Protein AF-A0A7X2BNP9-F1 (afdb_monomer)

Nearest PDB structures (foldseek):
  3gw6-assembly2_D  TM=8.042E-01  e=1.701E-10  Escherichia phage K1F
  3gw6-assembly1_A  TM=7.758E-01  e=6.352E-10  Escherichia phage K1F
  3gw6-assembly2_C  TM=7.861E-01  e=1.026E-09  Esch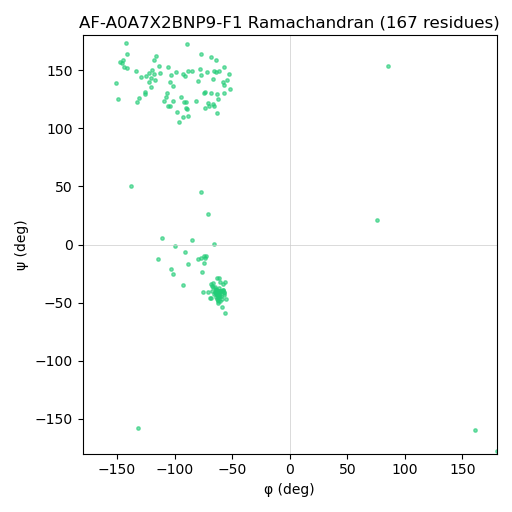erichia phage K1F
  3gw6-assembly1_B  TM=7.788E-01  e=9.099E-10  Escherichia phage K1F
  3gw6-assembly2_E  TM=7.544E-01  e=4.708E-10  Escherichia phage K1F

Sequence (169 aa):
MAWSDMYSQNAVTVTSDANKKTPVQPLQAQELLAGSRLLREIGTYQWLESIYEKGVDLARYHVGMTVQRAMEILADCGLEATRYGFICFDEWQDEFNTVAAVTESVPAEDDSDSYTLREVSPEKRILVRAAGSTFGFREGPLHGLMLRAMAAEFDQLKADVAALKAAQL

Solvent-accessible surface area (backbone atoms only — not comparable to full-atom values): 10368 Å² total; per-residue (Å²): 137,83,78,94,77,85,91,66,98,63,84,88,84,75,93,80,58,70,93,78,48,77,85,86,73,82,81,51,72,47,52,34,51,29,15,47,52,53,59,71,54,60,43,74,48,61,56,68,66,43,28,72,76,58,33,73,89,64,32,63,79,42,79,44,72,57,64,67,61,50,40,51,47,26,46,76,45,76,38,66,49,86,79,38,87,27,55,43,79,50,75,49,67,70,38,68,45,76,45,73,54,44,67,42,83,40,77,40,94,56,100,54,104,46,71,39,78,43,80,75,39,74,62,42,80,42,82,76,39,78,52,50,69,50,73,45,75,38,63,69,62,46,49,50,44,23,53,53,16,50,50,51,53,51,54,50,52,53,51,53,53,51,52,56,57,60,76,74,110

Structure (mmCIF, N/CA/C/O backbone):
data_AF-A0A7X2BNP9-F1
#
_entry.id   AF-A0A7X2BNP9-F1
#
loop_
_atom_site.group_PDB
_atom_site.id
_atom_site.type_symbol
_atom_site.label_atom_id
_atom_site.label_alt_id
_atom_site.label_comp_id
_atom_site.label_asym_id
_atom_site.label_entity_id
_atom_site.label_seq_id
_atom_site.pdbx_PDB_ins_code
_atom_site.Cartn_x
_atom_site.Cartn_y
_atom_site.Cartn_z
_atom_site.occupancy
_atom_site.B_iso_or_equiv
_atom_site.auth_seq_id
_atom_site.auth_comp_id
_atom_site.auth_asym_id
_atom_site.auth_atom_id
_atom_site.pdbx_PDB_model_num
ATOM 1 N N . MET A 1 1 ? 10.694 4.184 -15.912 1.00 62.31 1 MET A N 1
ATOM 2 C CA . MET A 1 1 ? 11.745 3.340 -15.304 1.00 62.31 1 MET A CA 1
ATOM 3 C C . MET A 1 1 ? 11.629 3.480 -13.792 1.00 62.31 1 MET A C 1
ATOM 5 O O . MET A 1 1 ? 11.430 4.603 -13.344 1.00 62.31 1 MET A O 1
ATOM 9 N N . ALA A 1 2 ? 11.658 2.384 -13.032 1.00 80.88 2 ALA A N 1
ATOM 10 C CA . ALA A 1 2 ? 11.626 2.430 -11.567 1.00 80.88 2 ALA A CA 1
ATOM 11 C C . ALA A 1 2 ? 13.059 2.471 -11.014 1.00 80.88 2 ALA A C 1
ATOM 13 O O . ALA A 1 2 ? 13.956 1.861 -11.593 1.00 80.88 2 ALA A O 1
ATOM 14 N N . TRP A 1 3 ? 13.268 3.187 -9.912 1.00 88.00 3 TRP A N 1
ATOM 15 C CA . TRP A 1 3 ? 14.505 3.098 -9.135 1.00 88.00 3 TRP A CA 1
ATOM 16 C C . TRP A 1 3 ? 14.445 1.846 -8.255 1.00 88.00 3 TRP A C 1
ATOM 18 O O . TRP A 1 3 ? 13.376 1.551 -7.722 1.00 88.00 3 TRP A O 1
ATOM 28 N N . SER A 1 4 ? 15.558 1.121 -8.100 1.00 89.12 4 SER A N 1
ATOM 29 C CA . SER A 1 4 ? 15.594 -0.079 -7.248 1.00 89.12 4 SER A CA 1
ATOM 30 C C . SER A 1 4 ? 15.469 0.278 -5.768 1.00 89.12 4 SER A C 1
ATOM 32 O O . SER A 1 4 ? 14.671 -0.316 -5.057 1.00 89.12 4 SER A O 1
ATOM 34 N N . ASP A 1 5 ? 16.220 1.292 -5.332 1.00 91.44 5 ASP A N 1
ATOM 35 C CA . ASP A 1 5 ? 16.277 1.762 -3.952 1.00 91.44 5 ASP A CA 1
ATOM 36 C C . ASP A 1 5 ? 16.519 3.276 -3.913 1.00 91.44 5 ASP A C 1
ATOM 38 O O . ASP A 1 5 ? 17.085 3.863 -4.840 1.00 91.44 5 ASP A O 1
ATOM 42 N N . MET A 1 6 ? 16.130 3.913 -2.807 1.00 93.56 6 MET A N 1
ATOM 43 C CA . MET A 1 6 ? 16.406 5.323 -2.535 1.00 93.56 6 MET A CA 1
ATOM 44 C C . MET A 1 6 ? 16.939 5.481 -1.109 1.00 93.56 6 MET A C 1
ATOM 46 O O . MET A 1 6 ? 16.269 5.117 -0.146 1.00 93.56 6 MET A O 1
ATOM 50 N N . TYR A 1 7 ? 18.134 6.061 -0.977 1.00 94.56 7 TYR A N 1
ATOM 51 C CA . TYR A 1 7 ? 18.774 6.336 0.310 1.00 94.56 7 TYR A CA 1
ATOM 52 C C . TYR A 1 7 ? 18.696 7.832 0.621 1.00 94.56 7 TYR A C 1
ATOM 54 O O . TYR A 1 7 ? 19.245 8.654 -0.113 1.00 94.56 7 TYR A O 1
ATOM 62 N N . SER A 1 8 ? 18.036 8.193 1.723 1.00 96.31 8 SER A N 1
ATOM 63 C CA . SER A 1 8 ? 17.944 9.571 2.212 1.00 96.31 8 SER A CA 1
ATOM 64 C C . SER A 1 8 ? 18.335 9.647 3.689 1.00 96.31 8 SER A C 1
ATOM 66 O O . SER A 1 8 ? 18.051 8.735 4.460 1.00 96.31 8 SER A O 1
ATOM 68 N N . GLN A 1 9 ? 18.994 10.737 4.102 1.00 96.94 9 GLN A N 1
ATOM 69 C CA . GLN A 1 9 ? 19.350 10.935 5.518 1.00 96.94 9 GLN A CA 1
ATOM 70 C C . GLN A 1 9 ? 18.113 11.155 6.399 1.00 96.94 9 GLN A C 1
ATOM 72 O O . GLN A 1 9 ? 18.069 10.690 7.531 1.00 96.94 9 GLN A O 1
ATOM 77 N N . ASN A 1 10 ? 17.103 11.843 5.859 1.00 96.38 10 ASN A N 1
ATOM 78 C CA . ASN A 1 10 ? 15.844 12.133 6.537 1.00 96.38 10 ASN A CA 1
ATOM 79 C C . ASN A 1 10 ? 14.671 11.482 5.796 1.00 96.38 10 ASN A C 1
ATOM 81 O O . ASN A 1 10 ? 14.764 11.192 4.599 1.00 96.38 10 ASN A O 1
ATOM 85 N N . ALA A 1 11 ? 13.554 11.287 6.502 1.00 92.75 11 ALA A N 1
ATOM 86 C CA . ALA A 1 11 ? 12.309 10.811 5.908 1.00 92.75 11 ALA A CA 1
ATOM 87 C C . ALA A 1 11 ? 11.780 11.789 4.844 1.00 92.75 11 ALA A C 1
ATOM 89 O O . ALA A 1 11 ? 11.967 13.004 4.946 1.00 92.75 11 ALA A O 1
ATOM 90 N N . VAL A 1 12 ? 11.090 11.257 3.833 1.00 93.56 12 VAL A N 1
ATOM 91 C CA . VAL A 1 12 ? 10.467 12.076 2.787 1.00 93.56 12 VAL A CA 1
ATOM 92 C C . VAL A 1 12 ? 9.263 12.822 3.358 1.00 93.56 12 VAL A C 1
ATOM 94 O O . VAL A 1 12 ? 8.306 12.215 3.839 1.00 93.56 12 VAL A O 1
ATOM 97 N N . THR A 1 13 ? 9.287 14.150 3.264 1.00 94.44 13 THR A N 1
ATOM 98 C CA . THR A 1 13 ? 8.159 15.002 3.655 1.00 94.44 13 THR A CA 1
ATOM 99 C C . THR A 1 13 ? 7.116 15.051 2.542 1.00 94.44 13 THR A C 1
ATOM 101 O O . THR A 1 13 ? 7.408 15.488 1.430 1.00 94.44 13 THR A O 1
ATOM 104 N N . VAL A 1 14 ? 5.873 14.676 2.853 1.00 93.69 14 VAL A N 1
ATOM 105 C CA . VAL A 1 14 ? 4.722 14.820 1.948 1.00 93.69 14 VAL A CA 1
ATOM 106 C C . VAL A 1 14 ? 3.901 16.042 2.361 1.00 93.69 14 VAL A C 1
ATOM 108 O O . VAL A 1 14 ? 3.440 16.132 3.498 1.00 93.69 14 VAL A O 1
ATOM 111 N N . THR A 1 15 ? 3.684 16.993 1.447 1.00 96.06 15 THR A N 1
ATOM 112 C CA . THR A 1 15 ? 2.847 18.171 1.726 1.00 96.06 15 THR A CA 1
ATOM 113 C C . THR A 1 15 ? 1.406 17.757 2.039 1.00 96.06 15 THR A C 1
ATOM 115 O O . THR A 1 15 ? 0.743 17.089 1.247 1.00 96.06 15 THR A O 1
ATOM 118 N N . SER A 1 16 ? 0.892 18.197 3.188 1.00 96.00 16 SER A N 1
ATOM 119 C CA . SER A 1 16 ? -0.472 17.907 3.641 1.00 96.00 16 SER A CA 1
ATOM 120 C C . SER A 1 16 ? -1.147 19.139 4.253 1.00 96.00 16 SER A C 1
ATOM 122 O O . SER A 1 16 ? -1.685 19.089 5.354 1.00 96.00 16 SER A O 1
ATOM 124 N N . ASP A 1 17 ? -1.094 20.251 3.526 1.00 97.88 17 ASP A N 1
ATOM 125 C CA . ASP A 1 17 ? -1.676 21.536 3.920 1.00 97.88 17 ASP A CA 1
ATOM 126 C C . ASP A 1 17 ? -3.212 21.520 3.797 1.00 97.88 17 ASP A C 1
ATOM 128 O O . ASP A 1 17 ? -3.750 21.122 2.760 1.00 97.88 17 ASP A O 1
ATOM 132 N N . ALA A 1 18 ? -3.912 21.973 4.841 1.00 97.94 18 ALA A N 1
ATOM 133 C CA . ALA A 1 18 ? -5.372 22.054 4.874 1.00 97.94 18 ALA A CA 1
ATOM 134 C C . ALA A 1 18 ? -5.939 23.017 3.816 1.00 97.94 18 ALA A C 1
ATOM 136 O O . ALA A 1 18 ? -7.019 22.771 3.294 1.00 97.94 18 ALA A O 1
ATOM 137 N N . ASN A 1 19 ? -5.191 24.053 3.418 1.00 97.75 19 ASN A N 1
ATOM 138 C CA . ASN A 1 19 ? -5.608 24.992 2.369 1.00 97.75 19 ASN A CA 1
ATOM 139 C C . ASN A 1 19 ? -5.553 24.387 0.958 1.00 97.75 19 ASN A C 1
ATOM 141 O O . ASN A 1 19 ? -6.011 24.998 -0.004 1.00 97.75 19 ASN A O 1
ATOM 145 N N . LYS A 1 20 ? -4.956 23.198 0.819 1.00 97.81 20 LYS A N 1
ATOM 146 C CA . LYS A 1 20 ? -4.783 22.492 -0.458 1.00 97.81 20 LYS A CA 1
ATOM 147 C C . LYS A 1 20 ? -5.636 21.228 -0.550 1.00 97.81 20 LYS A C 1
ATOM 149 O O . LYS A 1 20 ? -5.477 20.460 -1.497 1.00 97.81 20 LYS A O 1
ATOM 154 N N . LYS A 1 21 ? -6.498 20.973 0.439 1.00 97.69 21 LYS A N 1
ATOM 155 C CA . LYS A 1 21 ? -7.314 19.760 0.533 1.00 97.69 21 LYS A CA 1
ATOM 156 C C . LYS A 1 21 ? -8.754 20.117 0.862 1.00 97.69 21 LYS A C 1
ATOM 158 O O . LYS A 1 21 ? -9.030 21.084 1.562 1.00 97.69 21 LYS A O 1
ATOM 163 N N . THR A 1 22 ? -9.679 19.298 0.383 1.00 98.00 22 THR A N 1
ATOM 164 C CA . THR A 1 22 ? -11.047 19.318 0.900 1.00 98.00 22 THR A CA 1
ATOM 165 C C . THR A 1 22 ? -11.052 18.909 2.379 1.00 98.00 22 THR A C 1
ATOM 167 O O . THR A 1 22 ? -10.128 18.214 2.820 1.00 98.00 22 THR A O 1
ATOM 170 N N . PRO A 1 23 ? -12.098 19.264 3.148 1.00 97.81 23 PRO A N 1
ATOM 171 C CA . PRO A 1 23 ? -12.279 18.732 4.493 1.00 97.81 23 PRO A CA 1
ATOM 172 C C . PRO A 1 23 ? -12.209 17.201 4.502 1.00 97.81 23 PRO A C 1
ATOM 174 O O . PRO A 1 23 ? -12.822 16.543 3.656 1.00 97.81 23 PRO A O 1
ATOM 177 N N . VAL A 1 24 ? -11.462 16.643 5.455 1.00 97.62 24 VAL A N 1
ATOM 178 C CA . VAL A 1 24 ? -11.299 15.192 5.600 1.00 97.62 24 VAL A CA 1
ATOM 179 C C . VAL A 1 24 ? -12.617 14.594 6.081 1.00 97.62 24 VAL A C 1
ATOM 181 O O . VAL A 1 24 ? -13.104 14.940 7.155 1.00 97.62 24 VAL A O 1
ATOM 184 N N . GLN A 1 25 ? -13.189 13.705 5.274 1.00 97.38 25 GLN A N 1
ATOM 185 C CA . GLN A 1 25 ? -14.404 12.976 5.621 1.00 97.38 25 GLN A CA 1
ATOM 186 C C . GLN A 1 25 ? -14.060 11.728 6.449 1.00 97.38 25 GLN A C 1
ATOM 188 O O . GLN A 1 25 ? -12.982 11.152 6.262 1.00 97.38 25 GLN A O 1
ATOM 193 N N . PRO A 1 26 ? -14.945 11.290 7.361 1.00 97.06 26 PRO A N 1
ATOM 194 C CA . PRO A 1 26 ? -14.792 9.998 8.014 1.00 97.06 26 PRO A CA 1
ATOM 195 C C . PRO A 1 26 ? -14.912 8.865 6.990 1.00 97.06 26 PRO A C 1
ATOM 197 O O . PRO A 1 26 ? -15.665 8.972 6.023 1.00 97.06 26 PRO A O 1
ATOM 200 N N . LEU A 1 27 ? -14.195 7.768 7.240 1.00 97.81 27 LEU A N 1
ATOM 201 C CA . LEU A 1 27 ? -14.340 6.556 6.441 1.00 97.81 27 LEU A CA 1
ATOM 202 C C . LEU A 1 27 ? -15.723 5.934 6.639 1.00 97.81 27 LEU A C 1
ATOM 204 O O . LEU A 1 27 ? -16.251 5.897 7.754 1.00 97.81 27 LEU A O 1
ATOM 208 N N . GLN A 1 28 ? -16.275 5.408 5.554 1.00 98.19 28 GLN A N 1
ATOM 209 C CA . GLN A 1 28 ? -17.526 4.665 5.539 1.00 98.19 28 GLN A CA 1
ATOM 210 C C . GLN A 1 28 ? -17.335 3.239 6.072 1.00 98.19 28 GLN A C 1
ATOM 212 O O . GLN A 1 28 ? -16.221 2.718 6.146 1.00 98.19 28 GLN A O 1
ATOM 217 N N . ALA A 1 29 ? -18.439 2.573 6.418 1.00 98.25 29 ALA A N 1
ATOM 218 C CA . ALA A 1 29 ? -18.407 1.209 6.951 1.00 98.25 29 ALA A CA 1
ATOM 219 C C . ALA A 1 29 ? -17.723 0.218 5.990 1.00 98.25 29 ALA A C 1
ATOM 221 O O . ALA A 1 29 ? -16.938 -0.620 6.428 1.00 98.25 29 ALA A O 1
ATOM 222 N N . GLN A 1 30 ? -17.966 0.353 4.683 1.00 98.50 30 GLN A N 1
ATOM 223 C CA . GLN A 1 30 ? -17.342 -0.467 3.642 1.00 98.50 30 GLN A CA 1
ATOM 224 C C . GLN A 1 30 ? -15.823 -0.262 3.585 1.00 98.50 30 GLN A C 1
ATOM 226 O O . GLN A 1 30 ? -15.075 -1.219 3.408 1.00 98.50 30 GLN A O 1
ATOM 231 N N . GLU A 1 31 ? -15.355 0.972 3.777 1.00 98.69 31 GLU A N 1
ATOM 232 C CA . GLU A 1 31 ? -13.928 1.315 3.772 1.00 98.69 31 GLU A CA 1
ATOM 233 C C . GLU A 1 31 ? -13.220 0.769 5.009 1.00 98.69 31 GLU A C 1
ATOM 235 O O . GLU A 1 31 ? -12.129 0.213 4.903 1.00 98.69 31 GLU A O 1
ATOM 240 N N . LEU A 1 32 ? -13.860 0.858 6.178 1.00 98.69 32 LEU A N 1
ATOM 241 C CA . LEU A 1 32 ? -13.350 0.248 7.405 1.00 98.69 32 LEU A CA 1
ATOM 242 C C . LEU A 1 32 ? -13.281 -1.280 7.275 1.00 98.69 32 LEU A C 1
ATOM 244 O O . LEU A 1 32 ? -12.267 -1.876 7.637 1.00 98.69 32 LEU A O 1
ATOM 248 N N . LEU A 1 33 ? -14.310 -1.908 6.698 1.00 98.69 33 LEU A N 1
ATOM 249 C CA . LEU A 1 33 ? -14.312 -3.344 6.418 1.00 98.69 33 LEU A CA 1
ATOM 250 C C . LEU A 1 33 ? -13.201 -3.735 5.432 1.00 98.69 33 LEU A C 1
ATOM 252 O O . LEU A 1 33 ? -12.495 -4.716 5.654 1.00 98.69 33 LEU A O 1
ATOM 256 N N . ALA A 1 34 ? -13.009 -2.963 4.362 1.00 98.75 34 ALA A N 1
ATOM 257 C CA . ALA A 1 34 ? -11.929 -3.199 3.414 1.00 98.75 34 ALA A CA 1
ATOM 258 C C . ALA A 1 34 ? -10.554 -3.057 4.078 1.00 98.75 34 ALA A C 1
ATOM 260 O O . ALA A 1 34 ? -9.742 -3.968 3.970 1.00 98.75 34 ALA A O 1
ATOM 261 N N . GLY A 1 35 ? -10.304 -1.977 4.825 1.00 98.62 35 GLY A N 1
ATOM 262 C CA . GLY A 1 35 ? -9.042 -1.778 5.545 1.00 98.62 35 GLY A CA 1
ATOM 263 C C . GLY A 1 35 ? -8.738 -2.905 6.535 1.00 98.62 35 GLY A C 1
ATOM 264 O O . GLY A 1 35 ? -7.604 -3.368 6.620 1.00 98.62 35 GLY A O 1
ATOM 265 N N . SER A 1 36 ? -9.767 -3.393 7.226 1.00 98.56 36 SER A N 1
ATOM 266 C CA . SER A 1 36 ? -9.713 -4.546 8.128 1.00 98.56 36 SER A CA 1
ATOM 267 C C . SER A 1 36 ? -9.308 -5.840 7.407 1.00 98.56 36 SER A C 1
ATOM 269 O O . SER A 1 36 ? -8.444 -6.582 7.889 1.00 98.56 36 SER A O 1
ATOM 271 N N . ARG A 1 37 ? -9.897 -6.111 6.236 1.00 98.69 37 ARG A N 1
ATOM 272 C CA . ARG A 1 37 ? -9.563 -7.279 5.408 1.00 98.69 37 ARG A CA 1
ATOM 273 C C . ARG A 1 37 ? -8.165 -7.173 4.814 1.00 98.69 37 ARG A C 1
ATOM 275 O O . ARG A 1 37 ? -7.405 -8.123 4.931 1.00 98.69 37 ARG A O 1
ATOM 282 N N . LEU A 1 38 ? -7.806 -6.015 4.259 1.00 98.69 38 LEU A N 1
ATOM 283 C CA . LEU A 1 38 ? -6.468 -5.744 3.726 1.00 98.69 38 LEU A CA 1
ATOM 284 C C . LEU A 1 38 ? -5.393 -5.989 4.791 1.00 98.69 38 LEU A C 1
ATOM 286 O O . LEU A 1 38 ? -4.431 -6.704 4.537 1.00 98.69 38 LEU A O 1
ATOM 290 N N . LEU A 1 39 ? -5.588 -5.485 6.014 1.00 97.88 39 LEU A N 1
ATOM 291 C CA . LEU A 1 39 ? -4.635 -5.676 7.112 1.00 97.88 39 LEU A CA 1
ATOM 292 C C . LEU A 1 39 ? -4.341 -7.160 7.404 1.00 97.88 39 LEU A C 1
ATOM 294 O O . LEU A 1 39 ? -3.225 -7.498 7.789 1.00 97.88 39 LEU A O 1
ATOM 298 N N . ARG A 1 40 ? -5.323 -8.046 7.201 1.00 97.69 40 ARG A N 1
ATOM 299 C CA . ARG A 1 40 ? -5.201 -9.498 7.420 1.00 97.69 40 ARG A CA 1
ATOM 300 C C . ARG A 1 40 ? -4.504 -10.238 6.271 1.00 97.69 40 ARG A C 1
ATOM 302 O O . ARG A 1 40 ? -4.134 -11.391 6.454 1.00 97.69 40 ARG A O 1
ATOM 309 N N . GLU A 1 41 ? -4.307 -9.595 5.123 1.00 98.12 41 GLU A N 1
ATOM 310 C CA . GLU A 1 41 ? -3.611 -10.168 3.958 1.00 98.12 41 GLU A CA 1
ATOM 311 C C . GLU A 1 41 ? -2.106 -9.879 3.957 1.00 98.12 41 GLU A C 1
ATOM 313 O O . GLU A 1 41 ? -1.386 -10.378 3.094 1.00 98.12 41 GLU A O 1
ATOM 318 N N . ILE A 1 42 ? -1.609 -9.063 4.895 1.00 97.94 42 ILE A N 1
ATOM 319 C CA . ILE A 1 42 ? -0.175 -8.793 5.005 1.00 97.94 42 ILE A CA 1
ATOM 320 C C . ILE A 1 42 ? 0.547 -10.101 5.342 1.00 97.94 42 ILE A C 1
ATOM 322 O O . ILE A 1 42 ? 0.399 -10.652 6.433 1.00 97.94 42 ILE A O 1
ATOM 326 N N . GLY A 1 43 ? 1.357 -10.567 4.397 1.00 98.25 43 GLY A N 1
ATOM 327 C CA . GLY A 1 43 ? 2.181 -11.760 4.523 1.00 98.25 43 GLY A CA 1
ATOM 328 C C . GLY A 1 43 ? 3.612 -11.489 4.087 1.00 98.25 43 GLY A C 1
ATOM 329 O O . GLY A 1 43 ? 4.070 -10.342 4.064 1.00 98.25 43 GLY A O 1
ATOM 330 N N . THR A 1 44 ? 4.326 -12.554 3.731 1.00 98.44 44 THR A N 1
ATOM 331 C CA . THR A 1 44 ? 5.656 -12.454 3.136 1.00 98.44 44 THR A CA 1
ATOM 332 C C . THR A 1 44 ? 5.655 -12.921 1.689 1.00 98.44 44 THR A C 1
ATOM 334 O O . THR A 1 44 ? 4.910 -13.819 1.305 1.00 98.44 44 THR A O 1
ATOM 337 N N . TYR A 1 45 ? 6.513 -12.312 0.878 1.00 98.25 45 TYR A N 1
ATOM 338 C CA . TYR A 1 45 ? 6.768 -12.731 -0.495 1.00 98.25 45 TYR A CA 1
ATOM 339 C C . TYR A 1 45 ? 8.253 -12.590 -0.827 1.00 98.25 45 TYR A C 1
ATOM 341 O O . TYR A 1 45 ? 9.009 -11.916 -0.128 1.00 98.25 45 TYR A O 1
ATOM 349 N N . GLN A 1 46 ? 8.675 -13.228 -1.910 1.00 98.25 46 GLN A N 1
ATOM 350 C CA . GLN A 1 46 ? 9.999 -13.068 -2.500 1.00 98.25 46 GLN A CA 1
ATOM 351 C C . GLN A 1 46 ? 9.810 -12.670 -3.964 1.00 98.25 46 GLN A C 1
ATOM 353 O O . GLN A 1 46 ? 8.876 -13.130 -4.623 1.00 98.25 46 GLN A O 1
ATOM 358 N N . TRP A 1 47 ? 10.689 -11.821 -4.488 1.00 97.19 47 TRP A N 1
ATOM 359 C CA . TRP A 1 47 ? 10.667 -11.491 -5.911 1.00 97.19 47 TRP A CA 1
ATOM 360 C C . TRP A 1 47 ? 11.084 -12.704 -6.741 1.00 97.19 47 TRP A C 1
ATOM 362 O O . TRP A 1 47 ? 12.134 -13.294 -6.483 1.00 97.19 47 TRP A O 1
ATOM 372 N N . LEU A 1 48 ? 10.296 -13.042 -7.766 1.00 97.81 48 LEU A N 1
ATOM 373 C CA . LEU A 1 48 ? 10.596 -14.162 -8.667 1.00 97.81 48 LEU A CA 1
ATOM 374 C C . LEU A 1 48 ? 11.967 -14.006 -9.337 1.00 97.81 48 LEU A C 1
ATOM 376 O O . LEU A 1 48 ? 12.723 -14.967 -9.406 1.00 97.81 48 LEU A O 1
ATOM 380 N N . GLU A 1 49 ? 12.316 -12.789 -9.756 1.00 96.00 49 GLU A N 1
ATOM 381 C CA . GLU A 1 49 ? 13.636 -12.471 -10.313 1.00 96.00 49 GLU A CA 1
ATOM 382 C C . GLU A 1 49 ? 14.756 -12.716 -9.293 1.00 96.00 49 GLU A C 1
ATOM 384 O O . GLU A 1 49 ? 15.744 -13.370 -9.604 1.00 96.00 49 GLU A O 1
ATOM 389 N N . SER A 1 50 ? 14.570 -12.313 -8.031 1.00 97.12 50 SER A N 1
ATOM 390 C CA . SER A 1 50 ? 15.557 -12.597 -6.981 1.00 97.12 50 SER A CA 1
ATOM 391 C C . SER A 1 50 ? 15.703 -14.092 -6.693 1.00 97.12 50 SER A C 1
ATOM 393 O O . SER A 1 50 ? 16.817 -14.542 -6.434 1.00 97.12 50 SER A O 1
ATOM 395 N N . ILE A 1 51 ? 14.612 -14.865 -6.742 1.00 98.44 51 ILE A N 1
ATOM 396 C CA . ILE A 1 51 ? 14.671 -16.330 -6.633 1.00 98.44 51 ILE A CA 1
ATOM 397 C C . ILE A 1 51 ? 15.448 -16.911 -7.816 1.00 98.44 51 ILE A C 1
ATOM 399 O O . ILE A 1 51 ? 16.304 -17.767 -7.613 1.00 98.44 51 ILE A O 1
ATOM 403 N N . TYR A 1 52 ? 15.167 -16.447 -9.033 1.00 98.19 52 TYR A N 1
ATOM 404 C CA . TYR A 1 52 ? 15.841 -16.906 -10.244 1.00 98.19 52 TYR A CA 1
ATOM 405 C C . TYR A 1 52 ? 17.352 -16.627 -10.203 1.00 98.19 52 TYR A C 1
ATOM 407 O O . TYR A 1 52 ? 18.148 -17.509 -10.508 1.00 98.19 52 TYR A O 1
ATOM 415 N N . GLU A 1 53 ? 17.755 -15.431 -9.775 1.00 97.75 53 GLU A N 1
ATOM 416 C CA . GLU A 1 53 ? 19.161 -15.017 -9.735 1.00 97.75 53 GLU A CA 1
ATOM 417 C C . GLU A 1 53 ? 19.963 -15.641 -8.588 1.00 97.75 53 GLU A C 1
ATOM 419 O O . GLU A 1 53 ? 21.139 -15.965 -8.754 1.00 97.75 53 GLU A O 1
ATOM 424 N N . LYS A 1 54 ? 19.363 -15.739 -7.396 1.00 97.44 54 LYS A N 1
ATOM 425 C CA . LYS A 1 54 ? 20.091 -16.024 -6.146 1.00 97.44 54 LYS A CA 1
ATOM 426 C C . LYS A 1 54 ? 19.705 -17.369 -5.533 1.00 97.44 54 LYS A C 1
ATOM 428 O O . LYS A 1 54 ? 20.400 -17.846 -4.644 1.00 97.44 54 LYS A O 1
ATOM 433 N N . GLY A 1 55 ? 18.627 -17.994 -5.998 1.00 98.12 55 GLY A N 1
ATOM 434 C CA . GLY A 1 55 ? 18.028 -19.175 -5.381 1.00 98.12 55 GLY A CA 1
ATOM 435 C C . GLY A 1 55 ? 17.049 -18.820 -4.259 1.00 98.12 55 GLY A C 1
ATOM 436 O O . GLY A 1 55 ? 17.157 -17.777 -3.608 1.00 98.12 55 GLY A O 1
ATOM 437 N N . VAL A 1 56 ? 16.086 -19.716 -4.022 1.00 97.75 56 VAL A N 1
ATOM 438 C CA . VAL A 1 56 ? 14.997 -19.523 -3.045 1.00 97.75 56 VAL A CA 1
ATOM 439 C C . VAL A 1 56 ? 15.504 -19.282 -1.621 1.00 97.75 56 VAL A C 1
ATOM 441 O O . VAL A 1 56 ? 14.918 -18.481 -0.898 1.00 97.75 56 VAL A O 1
ATOM 444 N N . ASP A 1 57 ? 16.625 -19.900 -1.247 1.00 98.00 57 ASP A N 1
ATOM 445 C CA . ASP A 1 57 ? 17.195 -19.793 0.099 1.00 98.00 57 ASP A CA 1
ATOM 446 C C . ASP A 1 57 ? 17.912 -18.453 0.348 1.00 98.00 57 ASP A C 1
ATOM 448 O O . ASP A 1 57 ? 18.048 -18.028 1.495 1.00 98.00 57 ASP A O 1
ATOM 452 N N . LEU A 1 58 ? 18.379 -17.774 -0.711 1.00 98.06 58 LEU A N 1
ATOM 453 C CA . LEU A 1 58 ? 19.111 -16.502 -0.612 1.00 98.06 58 LEU A CA 1
ATOM 454 C C . LEU A 1 58 ? 18.253 -15.282 -0.972 1.00 98.06 58 LEU A C 1
ATOM 456 O O . LEU A 1 58 ? 18.580 -14.157 -0.579 1.00 98.06 58 LEU A O 1
ATOM 460 N N . ALA A 1 59 ? 17.164 -15.474 -1.718 1.00 98.12 59 ALA A N 1
ATOM 461 C CA . ALA A 1 59 ? 16.199 -14.419 -1.984 1.00 98.12 59 ALA A CA 1
ATOM 462 C C . ALA A 1 59 ? 15.544 -13.960 -0.670 1.00 98.12 59 ALA A C 1
ATOM 464 O O . ALA A 1 59 ? 15.062 -14.760 0.129 1.00 98.12 59 ALA A O 1
ATOM 465 N N . ARG A 1 60 ? 15.526 -12.650 -0.415 1.00 98.19 60 ARG A N 1
ATOM 466 C CA . ARG A 1 60 ? 15.017 -12.111 0.853 1.00 98.19 60 ARG A CA 1
ATOM 467 C C . ARG A 1 60 ? 13.493 -12.121 0.882 1.00 98.19 60 ARG A C 1
ATOM 469 O O . ARG A 1 60 ? 12.854 -11.852 -0.132 1.00 98.19 60 ARG A O 1
ATOM 476 N N . TYR A 1 61 ? 12.930 -12.357 2.064 1.00 98.38 61 TYR A N 1
ATOM 477 C CA . TYR A 1 61 ? 11.511 -12.130 2.314 1.00 98.38 61 TYR A CA 1
ATOM 478 C C . TYR A 1 61 ? 11.222 -10.633 2.440 1.00 98.38 61 TYR A C 1
ATOM 480 O O . TYR A 1 61 ? 11.869 -9.919 3.207 1.00 98.38 61 TYR A O 1
ATOM 488 N N . HIS A 1 62 ? 10.213 -10.189 1.707 1.00 97.81 62 HIS A N 1
ATOM 489 C CA . HIS A 1 62 ? 9.584 -8.881 1.809 1.00 97.81 62 HIS A CA 1
ATOM 490 C C . HIS A 1 62 ? 8.224 -9.044 2.485 1.00 97.81 62 HIS A C 1
ATOM 492 O O . HIS A 1 62 ? 7.621 -10.110 2.395 1.00 97.81 62 HIS A O 1
ATOM 498 N N . VAL A 1 63 ? 7.742 -8.001 3.159 1.00 98.25 63 VAL A N 1
ATOM 499 C CA . VAL A 1 63 ? 6.439 -8.003 3.839 1.00 98.25 63 VAL A CA 1
ATOM 500 C C . VAL A 1 63 ? 5.466 -7.151 3.037 1.00 98.25 63 VAL A C 1
ATOM 502 O O . VAL A 1 63 ? 5.804 -6.027 2.669 1.00 98.25 63 VAL A O 1
ATOM 505 N N . GLY A 1 64 ? 4.276 -7.676 2.757 1.00 97.69 64 GLY A N 1
ATOM 506 C CA . GLY A 1 64 ? 3.253 -6.957 2.004 1.00 97.69 64 GLY A CA 1
ATOM 507 C C . GLY A 1 64 ? 2.183 -7.873 1.420 1.00 97.69 64 GLY A C 1
ATOM 508 O O . GLY A 1 64 ? 2.003 -9.004 1.868 1.00 97.69 64 GLY A O 1
ATOM 509 N N . MET A 1 65 ? 1.483 -7.364 0.408 1.00 97.94 65 MET A N 1
ATOM 510 C CA . MET A 1 65 ? 0.467 -8.080 -0.370 1.00 97.94 65 MET A CA 1
ATOM 511 C C . MET A 1 65 ? 0.554 -7.669 -1.847 1.00 97.94 65 MET A C 1
ATOM 513 O O . MET A 1 65 ? 1.290 -6.744 -2.193 1.00 97.94 65 MET A O 1
ATOM 517 N N . THR A 1 66 ? -0.208 -8.321 -2.725 1.00 98.25 66 THR A N 1
ATOM 518 C CA . THR A 1 66 ? -0.300 -7.922 -4.139 1.00 98.25 66 THR A CA 1
ATOM 519 C C . THR A 1 66 ? -1.402 -6.883 -4.359 1.00 98.25 66 THR A C 1
ATOM 521 O O . THR A 1 66 ? -2.429 -6.882 -3.677 1.00 98.25 66 THR A O 1
ATOM 524 N N . VAL A 1 67 ? -1.214 -6.002 -5.348 1.00 98.25 67 VAL A N 1
ATOM 525 C CA . VAL A 1 67 ? -2.204 -4.967 -5.707 1.00 98.25 67 VAL A CA 1
ATOM 526 C C . VAL A 1 67 ? -3.514 -5.592 -6.170 1.00 98.25 67 VAL A C 1
ATOM 528 O O . VAL A 1 67 ? -4.589 -5.152 -5.775 1.00 98.25 67 VAL A O 1
ATOM 531 N N . GLN A 1 68 ? -3.429 -6.665 -6.947 1.00 98.38 68 GLN A N 1
ATOM 532 C CA . GLN A 1 68 ? -4.580 -7.392 -7.467 1.00 98.38 68 GLN A CA 1
ATOM 533 C C . GLN A 1 68 ? -5.436 -7.960 -6.331 1.00 98.38 68 GLN A C 1
ATOM 535 O O . GLN A 1 68 ? -6.652 -7.785 -6.342 1.00 98.38 68 GLN A O 1
ATOM 540 N N . ARG A 1 69 ? -4.809 -8.537 -5.295 1.00 98.56 69 ARG A N 1
ATOM 541 C CA . ARG A 1 69 ? -5.540 -9.032 -4.125 1.00 98.56 69 ARG A CA 1
ATOM 542 C C . ARG A 1 69 ? -6.250 -7.905 -3.376 1.00 98.56 69 ARG A C 1
ATOM 544 O O . ARG A 1 69 ? -7.395 -8.061 -2.955 1.00 98.56 69 ARG A O 1
ATOM 551 N N . ALA A 1 70 ? -5.608 -6.744 -3.248 1.00 98.56 70 ALA A N 1
ATOM 552 C CA . ALA A 1 70 ? -6.255 -5.576 -2.661 1.00 98.56 70 ALA A CA 1
ATOM 553 C C . ALA A 1 70 ? -7.449 -5.085 -3.498 1.00 98.56 70 ALA A C 1
ATOM 555 O O . ALA A 1 70 ? -8.482 -4.730 -2.932 1.00 98.56 70 ALA A O 1
ATOM 556 N N . MET A 1 71 ? -7.342 -5.100 -4.831 1.00 98.69 71 MET A N 1
ATOM 557 C CA . MET A 1 71 ? -8.443 -4.741 -5.732 1.00 98.69 71 MET A CA 1
ATOM 558 C C . MET A 1 71 ? -9.640 -5.688 -5.588 1.00 98.69 71 MET A C 1
ATOM 560 O O . MET A 1 71 ? -10.771 -5.210 -5.538 1.00 98.69 71 MET A O 1
ATOM 564 N N . GLU A 1 72 ? -9.406 -6.998 -5.465 1.00 98.75 72 GLU A N 1
ATOM 565 C CA . GLU A 1 72 ? -10.460 -7.986 -5.187 1.00 98.75 72 GLU A CA 1
ATOM 566 C C . GLU A 1 72 ? -11.185 -7.676 -3.873 1.00 98.75 72 GLU A C 1
ATOM 568 O O . GLU A 1 72 ? -12.410 -7.633 -3.828 1.00 98.75 72 GLU A O 1
ATOM 573 N N . ILE A 1 73 ? -10.438 -7.390 -2.803 1.00 98.81 73 ILE A N 1
ATOM 574 C CA . ILE A 1 73 ? -11.017 -7.082 -1.488 1.00 98.81 73 ILE A CA 1
ATOM 575 C C . ILE A 1 73 ? -11.839 -5.798 -1.516 1.00 98.81 73 ILE A C 1
ATOM 577 O O . ILE A 1 73 ? -12.906 -5.742 -0.905 1.00 98.81 73 ILE A O 1
ATOM 581 N N . LEU A 1 74 ? -11.355 -4.768 -2.213 1.00 98.75 74 LEU A N 1
ATOM 582 C CA . LEU A 1 74 ? -12.111 -3.534 -2.404 1.00 98.75 74 LEU A CA 1
ATOM 583 C C . LEU A 1 74 ? -13.419 -3.826 -3.144 1.00 98.75 74 LEU A C 1
ATOM 585 O O . LEU A 1 74 ? -14.479 -3.435 -2.656 1.00 98.75 74 LEU A O 1
ATOM 589 N N . ALA A 1 75 ? -13.359 -4.574 -4.247 1.00 98.62 75 ALA A N 1
ATOM 590 C CA . ALA A 1 75 ? -14.535 -4.942 -5.026 1.00 98.62 75 ALA A CA 1
ATOM 591 C C . ALA A 1 75 ? -15.552 -5.750 -4.200 1.00 98.62 75 ALA A C 1
ATOM 593 O O . ALA A 1 75 ? -16.739 -5.423 -4.210 1.00 98.62 75 ALA A O 1
ATOM 594 N N . ASP A 1 76 ? -15.098 -6.730 -3.415 1.00 98.69 76 ASP A N 1
ATOM 595 C CA . ASP A 1 76 ? -15.949 -7.515 -2.512 1.00 98.69 76 ASP A CA 1
ATOM 596 C C . ASP A 1 76 ? -16.634 -6.651 -1.437 1.00 98.69 76 ASP A C 1
ATOM 598 O O . ASP A 1 76 ? -17.713 -6.986 -0.949 1.00 98.69 76 ASP A O 1
ATOM 602 N N . CYS A 1 77 ? -16.005 -5.543 -1.037 1.00 98.44 77 CYS A N 1
ATOM 603 C CA . CYS A 1 77 ? -16.580 -4.559 -0.119 1.00 98.44 77 CYS A CA 1
ATOM 604 C C . CYS A 1 77 ? -17.468 -3.519 -0.830 1.00 98.44 77 CYS A C 1
ATOM 606 O O . CYS A 1 77 ? -17.959 -2.594 -0.182 1.00 98.44 77 CYS A O 1
ATOM 608 N N . GLY A 1 78 ? -17.682 -3.648 -2.143 1.00 98.38 78 GLY A N 1
ATOM 609 C CA . GLY A 1 78 ? -18.454 -2.703 -2.951 1.00 98.38 78 GLY A CA 1
ATOM 610 C C . GLY A 1 78 ? -17.711 -1.401 -3.263 1.00 98.38 78 GLY A C 1
ATOM 611 O O . GLY A 1 78 ? -18.347 -0.387 -3.546 1.00 98.38 78 GLY A O 1
ATOM 612 N N . LEU A 1 79 ? -16.379 -1.407 -3.184 1.00 98.50 79 LEU A N 1
ATOM 613 C CA . LEU A 1 79 ? -15.521 -0.254 -3.438 1.00 98.50 79 LEU A CA 1
ATOM 614 C C . LEU A 1 79 ? -14.844 -0.368 -4.802 1.00 98.50 79 LEU A C 1
ATOM 616 O O . LEU A 1 79 ? -14.366 -1.424 -5.211 1.00 98.50 79 LEU A O 1
ATOM 620 N N . GLU A 1 80 ? -14.764 0.758 -5.501 1.00 97.94 80 GLU A N 1
ATOM 621 C CA . GLU A 1 80 ? -14.150 0.836 -6.822 1.00 97.94 80 GLU A CA 1
ATOM 622 C C . GLU A 1 80 ? -12.671 1.222 -6.675 1.00 97.94 80 GLU A C 1
ATOM 624 O O . GLU A 1 80 ? -12.343 2.331 -6.252 1.00 97.94 80 GLU A O 1
ATOM 629 N N . ALA A 1 81 ? -11.768 0.279 -6.960 1.00 96.94 81 ALA A N 1
ATOM 630 C CA . ALA A 1 81 ? -10.355 0.399 -6.602 1.00 96.94 81 ALA A CA 1
ATOM 631 C C . ALA A 1 81 ? -9.645 1.608 -7.238 1.00 96.94 81 ALA A C 1
ATOM 633 O O . ALA A 1 81 ? -8.772 2.196 -6.599 1.00 96.94 81 ALA A O 1
ATOM 634 N N . THR A 1 82 ? -10.036 2.032 -8.448 1.00 94.50 82 THR A N 1
ATOM 635 C CA . THR A 1 82 ? -9.369 3.146 -9.150 1.00 94.50 82 THR A CA 1
ATOM 636 C C . THR A 1 82 ? -9.701 4.516 -8.546 1.00 94.50 82 THR A C 1
ATOM 638 O O . THR A 1 82 ? -9.014 5.501 -8.811 1.00 94.50 82 THR A O 1
ATOM 641 N N . ARG A 1 83 ? -10.695 4.585 -7.647 1.00 97.25 83 ARG A N 1
ATOM 642 C CA . ARG A 1 83 ? -11.029 5.789 -6.863 1.00 97.25 83 ARG A CA 1
ATOM 643 C C . ARG A 1 83 ? -10.042 6.075 -5.742 1.00 97.25 83 ARG A C 1
ATOM 645 O O . ARG A 1 83 ? -10.056 7.181 -5.198 1.00 97.25 83 ARG A O 1
ATOM 652 N N . TYR A 1 84 ? -9.217 5.100 -5.375 1.00 97.94 84 TYR A N 1
ATOM 653 C CA . TYR A 1 84 ? -8.316 5.200 -4.240 1.00 97.94 84 TYR A CA 1
ATOM 654 C C . TYR A 1 84 ? -6.885 5.435 -4.701 1.00 97.94 84 TYR A C 1
ATOM 656 O O . TYR A 1 84 ? -6.267 4.589 -5.336 1.00 97.94 84 TYR A O 1
ATOM 664 N N . GLY A 1 85 ? -6.310 6.567 -4.289 1.00 97.31 85 GLY A N 1
ATOM 665 C CA . GLY A 1 85 ? -4.964 6.974 -4.703 1.00 97.31 85 GLY A CA 1
ATOM 666 C C . GLY A 1 85 ? -3.813 6.088 -4.207 1.00 97.31 85 GLY A C 1
ATOM 667 O O . GLY A 1 85 ? -2.662 6.419 -4.482 1.00 97.31 85 GLY A O 1
ATOM 668 N N . PHE A 1 86 ? -4.083 5.011 -3.458 1.00 98.00 86 PHE A N 1
ATOM 669 C CA . PHE A 1 86 ? -3.077 4.001 -3.129 1.00 98.00 86 PHE A CA 1
ATOM 670 C C . PHE A 1 86 ? -2.965 2.884 -4.166 1.00 98.00 86 PHE A C 1
ATOM 672 O O . PHE A 1 86 ? -1.945 2.208 -4.149 1.00 98.00 86 PHE A O 1
ATOM 679 N N . ILE A 1 87 ? -3.943 2.703 -5.059 1.00 98.12 87 ILE A N 1
ATOM 680 C CA . ILE A 1 87 ? -3.843 1.798 -6.210 1.00 98.12 87 ILE A CA 1
ATOM 681 C C . ILE A 1 87 ? -3.312 2.607 -7.392 1.00 98.12 87 ILE A C 1
ATOM 683 O O . ILE A 1 87 ? -3.883 3.634 -7.754 1.00 98.12 87 ILE A O 1
ATOM 687 N N . CYS A 1 88 ? -2.193 2.184 -7.973 1.00 97.12 88 CYS A N 1
ATOM 688 C CA . CYS A 1 88 ? -1.591 2.818 -9.144 1.00 97.12 88 CYS A CA 1
ATOM 689 C C . CYS A 1 88 ? -1.460 1.802 -10.278 1.00 97.12 88 CYS A C 1
ATOM 691 O O . CYS A 1 88 ? -1.095 0.650 -10.042 1.00 97.12 88 CYS A O 1
ATOM 693 N N . PHE A 1 89 ? -1.748 2.251 -11.497 1.00 96.44 89 PHE A N 1
ATOM 694 C CA . PHE A 1 89 ? -1.559 1.499 -12.729 1.00 96.44 89 PHE A CA 1
ATOM 695 C C . PHE A 1 89 ? -0.820 2.389 -13.722 1.00 96.44 89 PHE A C 1
ATOM 697 O O . PHE A 1 89 ? -1.258 3.509 -13.983 1.00 96.44 89 PHE A O 1
ATOM 704 N N . ASP A 1 90 ? 0.284 1.880 -14.253 1.00 94.56 90 ASP A N 1
ATOM 705 C CA . ASP A 1 90 ? 1.090 2.553 -15.263 1.00 94.56 90 ASP A CA 1
ATOM 706 C C . ASP A 1 90 ? 1.251 1.626 -16.466 1.00 94.56 90 ASP A C 1
ATOM 708 O O . ASP A 1 90 ? 1.645 0.469 -16.316 1.00 94.56 90 ASP A O 1
ATOM 712 N N . GLU A 1 91 ? 0.998 2.150 -17.662 1.00 95.69 91 GLU A N 1
ATOM 713 C CA . GLU A 1 91 ? 1.220 1.470 -18.938 1.00 95.69 91 GLU A CA 1
ATOM 714 C C . GLU A 1 91 ? 2.163 2.286 -19.825 1.00 95.69 91 GLU A C 1
ATOM 716 O O . GLU A 1 91 ? 2.212 3.516 -19.757 1.00 95.69 91 GLU A O 1
ATOM 721 N N . TRP A 1 92 ? 2.957 1.604 -20.644 1.00 94.75 92 TRP A N 1
ATOM 722 C CA . TRP A 1 92 ? 3.901 2.236 -21.560 1.00 94.75 92 TRP A CA 1
ATOM 723 C C . TRP A 1 92 ? 4.003 1.459 -22.870 1.00 94.75 92 TRP A C 1
ATOM 725 O O . TRP A 1 92 ? 3.797 0.247 -22.921 1.00 94.75 92 TRP A O 1
ATOM 735 N N . GLN A 1 93 ? 4.347 2.187 -23.929 1.00 95.75 93 GLN A N 1
ATOM 736 C CA . GLN A 1 93 ? 4.569 1.644 -25.268 1.00 95.75 93 GLN A CA 1
ATOM 737 C C . GLN A 1 93 ? 6.027 1.213 -25.459 1.00 95.75 93 GLN A C 1
ATOM 739 O O . GLN A 1 93 ? 6.877 1.473 -24.602 1.00 95.75 93 GLN A O 1
ATOM 744 N N . ASP A 1 94 ? 6.306 0.566 -26.591 1.00 95.81 94 ASP A N 1
ATOM 745 C CA . ASP A 1 94 ? 7.668 0.249 -27.008 1.00 95.81 94 ASP A CA 1
ATOM 746 C C . ASP A 1 94 ? 8.509 1.527 -27.096 1.00 95.81 94 ASP A C 1
ATOM 748 O O . ASP A 1 94 ? 8.133 2.514 -27.735 1.00 95.81 94 ASP A O 1
ATOM 752 N N . GLU A 1 95 ? 9.684 1.486 -26.485 1.00 93.12 95 GLU A N 1
ATOM 753 C CA . GLU A 1 95 ? 10.674 2.547 -26.535 1.00 93.12 95 GLU A CA 1
ATOM 754 C C . GLU A 1 95 ? 11.834 2.091 -27.417 1.00 93.12 95 GLU A C 1
ATOM 756 O O . GLU A 1 95 ? 12.411 1.019 -27.210 1.00 93.12 95 GLU A O 1
ATOM 761 N N . PHE A 1 96 ? 12.183 2.910 -28.409 1.00 92.88 96 PHE A N 1
ATOM 762 C CA . PHE A 1 96 ? 13.270 2.641 -29.344 1.00 92.88 96 PHE A CA 1
ATOM 763 C C . PHE A 1 96 ? 14.355 3.701 -29.208 1.00 92.88 96 PHE A C 1
ATOM 765 O O . PHE A 1 96 ? 14.058 4.888 -29.105 1.00 92.88 96 PHE A O 1
ATOM 772 N N . ASN A 1 97 ? 15.606 3.270 -29.306 1.00 91.81 97 ASN A N 1
ATOM 773 C CA . ASN A 1 97 ? 16.739 4.146 -29.540 1.00 91.81 97 ASN A CA 1
ATOM 774 C C . ASN A 1 97 ? 17.145 4.078 -31.016 1.00 91.81 97 ASN A C 1
ATOM 776 O O . ASN A 1 97 ? 17.207 2.992 -31.600 1.00 91.81 97 ASN A O 1
ATOM 780 N N . THR A 1 98 ? 17.432 5.230 -31.613 1.00 90.44 98 THR A N 1
ATOM 781 C CA . THR A 1 98 ? 17.906 5.320 -32.994 1.00 90.44 98 THR A CA 1
ATOM 782 C C . THR A 1 98 ? 19.421 5.457 -32.988 1.00 90.44 98 THR A C 1
ATOM 784 O O . THR A 1 98 ? 19.970 6.456 -32.528 1.00 90.44 98 THR A O 1
ATOM 787 N N . VAL A 1 99 ? 20.106 4.446 -33.514 1.00 88.06 99 VAL A N 1
ATOM 788 C CA . VAL A 1 99 ? 21.537 4.508 -33.806 1.00 88.06 99 VAL A CA 1
ATOM 789 C C . VAL A 1 99 ? 21.684 5.066 -35.213 1.00 88.06 99 VAL A C 1
ATOM 791 O O . VAL A 1 99 ? 21.304 4.395 -36.172 1.00 88.06 99 VAL A O 1
ATOM 794 N N . ALA A 1 100 ? 22.195 6.294 -35.318 1.00 86.69 100 ALA A N 1
ATOM 795 C CA . ALA A 1 100 ? 22.391 6.981 -36.591 1.00 86.69 100 ALA A CA 1
ATOM 796 C C . ALA A 1 100 ? 23.276 6.170 -37.550 1.00 86.69 100 ALA A C 1
ATOM 798 O O . ALA A 1 100 ? 24.141 5.400 -37.121 1.00 86.69 100 ALA A O 1
ATOM 799 N N . ALA A 1 101 ? 23.069 6.374 -38.851 1.00 86.69 101 ALA A N 1
ATOM 800 C CA . ALA A 1 101 ? 23.929 5.799 -39.873 1.00 86.69 101 ALA A CA 1
ATOM 801 C C . ALA A 1 101 ? 25.388 6.242 -39.672 1.00 86.69 101 ALA A C 1
ATOM 803 O O . ALA A 1 101 ? 25.670 7.405 -39.371 1.00 86.69 101 ALA A O 1
ATOM 804 N N . VAL A 1 102 ? 26.323 5.314 -39.872 1.00 86.56 102 VAL A N 1
ATOM 805 C CA . VAL A 1 102 ? 27.755 5.623 -39.903 1.00 86.56 102 VAL A CA 1
ATOM 806 C C . VAL A 1 102 ? 28.107 5.931 -41.346 1.00 86.56 102 VAL A C 1
ATOM 808 O O . VAL A 1 102 ? 27.884 5.101 -42.228 1.00 86.56 102 VAL A O 1
ATOM 811 N N . THR A 1 103 ? 28.653 7.118 -41.586 1.00 89.12 103 THR A N 1
ATOM 812 C CA . THR A 1 103 ? 29.139 7.543 -42.900 1.00 89.12 103 THR A CA 1
ATOM 813 C C . THR A 1 103 ? 30.637 7.807 -42.837 1.00 89.12 103 THR A C 1
ATOM 815 O O . THR A 1 103 ? 31.166 8.223 -41.807 1.00 89.12 103 THR A O 1
ATOM 818 N N . GLU A 1 104 ? 31.327 7.535 -43.937 1.00 88.50 104 GLU A N 1
ATOM 819 C CA . GLU A 1 104 ? 32.754 7.787 -44.113 1.00 88.50 104 GLU A CA 1
ATOM 820 C C . GLU A 1 104 ? 32.944 8.743 -45.290 1.00 88.50 104 GLU A C 1
ATOM 822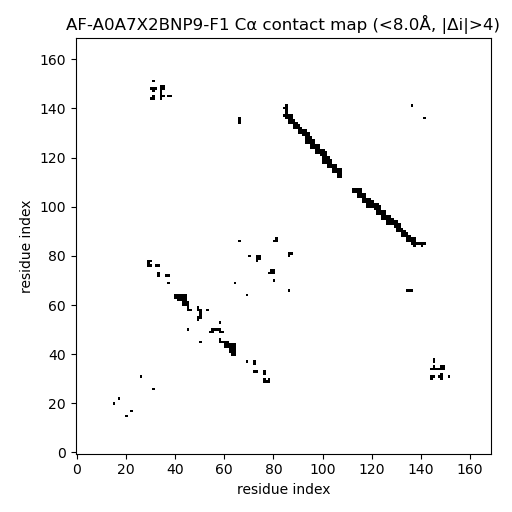 O O . GLU A 1 104 ? 32.316 8.580 -46.338 1.00 88.50 104 GLU A O 1
ATOM 827 N N . SER A 1 105 ? 33.804 9.747 -45.123 1.00 88.12 105 SER A N 1
ATOM 828 C CA . SER A 1 105 ? 34.200 10.632 -46.215 1.00 88.12 105 SER A CA 1
ATOM 829 C C . SER A 1 105 ? 35.149 9.898 -47.158 1.00 88.12 105 SER A C 1
ATOM 831 O O . SER A 1 105 ? 36.253 9.528 -46.757 1.00 88.12 105 SER A O 1
ATOM 833 N N . VAL A 1 106 ? 34.745 9.727 -48.410 1.00 86.56 106 VAL A N 1
ATOM 834 C CA . VAL A 1 106 ? 35.559 9.128 -49.474 1.00 86.56 106 VAL A CA 1
ATOM 835 C C . VAL A 1 106 ? 35.753 10.134 -50.615 1.00 86.56 106 VAL A C 1
ATOM 837 O O . VAL A 1 106 ? 34.885 10.989 -50.799 1.00 86.56 106 VAL A O 1
ATOM 840 N N . PRO A 1 107 ? 36.869 10.091 -51.367 1.00 87.62 107 PRO A N 1
ATOM 841 C CA . PRO A 1 107 ? 37.060 10.967 -52.525 1.00 87.62 107 PRO A CA 1
ATOM 842 C C . PRO A 1 107 ? 35.902 10.839 -53.521 1.00 87.62 107 PRO A C 1
ATOM 844 O O . PRO A 1 107 ? 35.367 9.743 -53.706 1.00 87.62 107 PRO A O 1
ATOM 847 N N . ALA A 1 108 ? 35.490 11.951 -54.126 1.00 83.56 108 ALA A N 1
ATOM 848 C CA . ALA A 1 108 ? 34.493 11.942 -55.188 1.00 83.56 108 ALA A CA 1
ATOM 849 C C . ALA A 1 108 ? 35.034 11.225 -56.440 1.00 83.56 108 ALA A C 1
ATOM 851 O O . ALA A 1 108 ? 36.235 11.212 -56.693 1.00 83.56 108 ALA A O 1
ATOM 852 N N . GLU A 1 109 ? 34.144 10.590 -57.209 1.00 80.88 109 GLU A N 1
ATOM 853 C CA . GLU A 1 109 ? 34.516 9.922 -58.469 1.00 80.88 109 GLU A CA 1
ATOM 854 C C . GLU A 1 109 ? 34.718 10.914 -59.627 1.00 80.88 109 GLU A C 1
ATOM 856 O O . GLU A 1 109 ? 35.220 10.533 -60.685 1.00 80.88 109 GLU A O 1
ATOM 861 N N . ASP A 1 110 ? 34.320 12.178 -59.444 1.00 76.31 110 ASP A N 1
ATOM 862 C CA . ASP A 1 110 ? 34.705 13.243 -60.357 1.00 76.31 110 ASP A CA 1
ATOM 863 C C . ASP A 1 110 ? 36.149 13.677 -60.068 1.00 76.31 110 ASP A C 1
ATOM 865 O O . ASP A 1 110 ? 36.640 13.574 -58.950 1.00 76.31 110 ASP A O 1
ATOM 869 N N . ASP A 1 111 ? 36.858 14.163 -61.087 1.00 66.38 111 ASP A N 1
ATOM 870 C CA . ASP A 1 111 ? 38.258 14.624 -60.997 1.00 66.38 111 ASP A CA 1
ATOM 871 C C . ASP A 1 111 ? 38.376 15.953 -60.205 1.00 66.38 111 ASP A C 1
ATOM 873 O O . ASP A 1 111 ? 39.251 16.788 -60.447 1.00 66.38 111 ASP A O 1
ATOM 877 N N . SER A 1 112 ? 37.419 16.204 -59.307 1.00 71.12 112 SER A N 1
ATOM 878 C CA . SER A 1 112 ? 37.387 17.333 -58.398 1.00 71.12 112 SER A CA 1
ATOM 879 C C . SER A 1 112 ? 38.036 16.940 -57.073 1.00 71.12 112 SER A C 1
ATOM 881 O O . SER A 1 112 ? 37.926 15.810 -56.608 1.00 71.12 112 SER A O 1
ATOM 883 N N . ASP A 1 113 ? 38.701 17.893 -56.426 1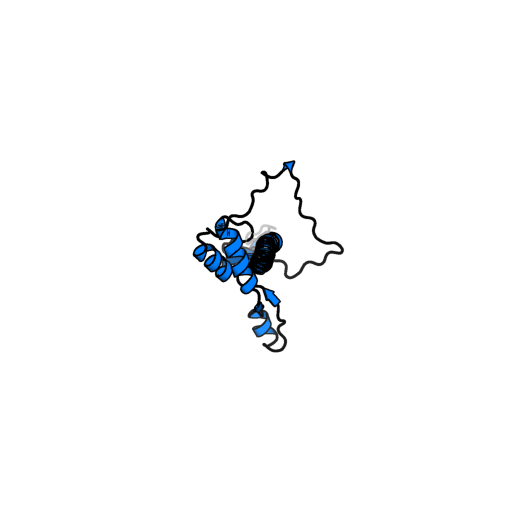.00 74.81 113 ASP A N 1
ATOM 884 C CA . ASP A 1 113 ? 39.344 17.705 -55.117 1.00 74.81 113 ASP A CA 1
ATOM 885 C C . ASP A 1 113 ? 38.286 17.718 -53.982 1.00 74.81 113 ASP A C 1
ATOM 887 O O . ASP A 1 113 ? 38.406 18.428 -52.981 1.00 74.81 113 ASP A O 1
ATOM 891 N N . SER A 1 114 ? 37.170 17.006 -54.184 1.00 81.19 114 SER A N 1
ATOM 892 C CA . SER A 1 114 ? 36.004 16.974 -53.299 1.00 81.1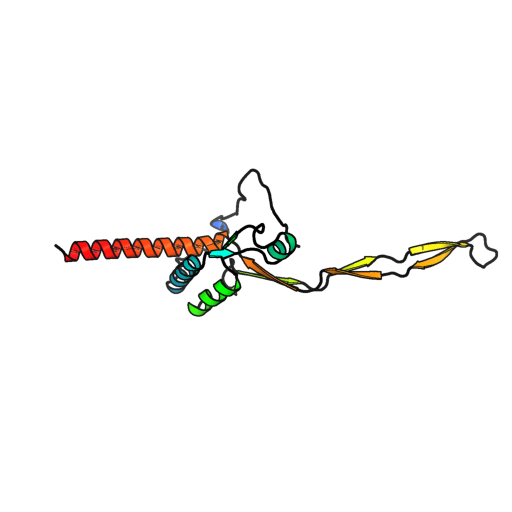9 114 SER A CA 1
ATOM 893 C C . SER A 1 114 ? 35.757 15.583 -52.703 1.00 81.19 114 SER A C 1
ATOM 895 O O . SER A 1 114 ? 36.284 14.570 -53.161 1.00 81.19 114 SER A O 1
ATOM 897 N N . TYR A 1 115 ? 34.969 15.535 -51.625 1.00 84.25 115 TYR A N 1
ATOM 898 C CA . TYR A 1 115 ? 34.655 14.311 -50.883 1.00 84.25 115 TYR A CA 1
ATOM 899 C C . TYR A 1 115 ? 33.148 14.060 -50.889 1.00 84.25 115 TYR A C 1
ATOM 901 O O . TYR A 1 115 ? 32.351 14.989 -50.751 1.00 84.25 115 TYR A O 1
ATOM 909 N N . THR A 1 116 ? 32.759 12.790 -50.967 1.00 87.19 116 THR A N 1
ATOM 910 C CA . THR A 1 116 ? 31.379 12.322 -50.806 1.00 87.19 116 THR A CA 1
ATOM 911 C C . THR A 1 116 ? 31.245 11.475 -49.541 1.00 87.19 116 THR A C 1
ATOM 913 O O . THR A 1 116 ? 32.216 10.898 -49.051 1.00 87.19 116 THR A O 1
ATOM 916 N N . LEU A 1 117 ? 30.041 11.425 -48.965 1.00 86.25 117 LEU A N 1
ATOM 917 C CA . LEU A 1 117 ? 29.752 10.559 -47.823 1.00 86.25 117 LEU A CA 1
ATOM 918 C C . LEU A 1 117 ? 29.278 9.201 -48.331 1.00 86.25 117 LEU A C 1
ATOM 920 O O . LEU A 1 117 ? 28.218 9.097 -48.947 1.00 86.25 117 LEU A O 1
ATOM 924 N N . ARG A 1 118 ? 30.044 8.156 -48.030 1.00 85.50 118 ARG A N 1
ATOM 925 C CA . ARG A 1 118 ? 29.637 6.771 -48.247 1.00 85.50 118 ARG A CA 1
ATOM 926 C C . ARG A 1 118 ? 29.035 6.223 -46.964 1.00 85.50 118 ARG A C 1
ATOM 928 O O . ARG A 1 118 ? 29.666 6.272 -45.909 1.00 85.50 118 ARG A O 1
ATOM 935 N N . GLU A 1 119 ? 27.833 5.669 -47.049 1.00 85.50 119 GLU A N 1
ATOM 936 C CA . GLU A 1 119 ? 27.240 4.943 -45.929 1.00 85.50 119 GLU A CA 1
ATOM 937 C C . GLU A 1 119 ? 28.036 3.658 -45.656 1.00 85.50 119 GLU A C 1
ATOM 939 O O . GLU A 1 119 ? 28.187 2.801 -46.525 1.00 85.50 119 GLU A O 1
ATOM 944 N N . VAL A 1 120 ? 28.569 3.546 -44.440 1.00 87.12 120 VAL A N 1
ATOM 945 C CA . VAL A 1 120 ? 29.283 2.364 -43.937 1.00 87.12 120 VAL A CA 1
ATOM 946 C C . VAL A 1 120 ? 28.318 1.438 -43.204 1.00 87.12 120 VAL A C 1
ATOM 948 O O . VAL A 1 120 ? 28.446 0.215 -43.271 1.00 87.12 120 VAL A O 1
ATOM 951 N N . SER A 1 121 ? 27.328 2.004 -42.514 1.00 85.81 121 SER A N 1
ATOM 952 C CA . SER A 1 121 ? 26.235 1.233 -41.929 1.00 85.81 121 SER A CA 1
ATOM 953 C C . SER A 1 121 ? 24.952 2.055 -41.845 1.00 85.81 121 SER A C 1
ATOM 955 O O . SER A 1 121 ? 25.032 3.208 -41.410 1.00 85.81 121 SER A O 1
ATOM 957 N N . PRO A 1 122 ? 23.784 1.462 -42.147 1.00 86.56 122 PRO A N 1
ATOM 958 C CA . PRO A 1 122 ? 22.511 2.167 -42.103 1.00 86.56 122 PRO A CA 1
ATOM 959 C C . PRO A 1 122 ? 22.111 2.522 -40.675 1.00 86.56 122 PRO A C 1
ATOM 961 O O . PRO A 1 122 ? 22.566 1.903 -39.706 1.00 86.56 122 PRO A O 1
ATOM 964 N N . GLU A 1 123 ? 21.197 3.483 -40.563 1.00 89.06 123 GLU A N 1
ATOM 965 C CA . GLU A 1 123 ? 20.499 3.778 -39.317 1.00 89.06 123 GLU A CA 1
ATOM 966 C C . GLU A 1 123 ? 19.771 2.526 -38.805 1.00 89.06 123 GLU A C 1
ATOM 968 O O . GLU A 1 123 ? 19.142 1.784 -39.565 1.00 89.06 123 GLU A O 1
ATOM 973 N N . LYS A 1 124 ? 19.846 2.281 -37.495 1.00 89.12 124 LYS A N 1
ATOM 974 C CA . LYS A 1 124 ? 19.181 1.148 -36.845 1.00 89.12 124 LYS A CA 1
ATOM 975 C C . LYS A 1 124 ? 18.309 1.629 -35.701 1.00 89.12 124 LYS A C 1
ATOM 977 O O . LYS A 1 124 ? 18.772 2.323 -34.801 1.00 89.12 124 LYS A O 1
ATOM 982 N N . ARG A 1 125 ? 17.055 1.178 -35.693 1.00 89.38 125 ARG A N 1
ATOM 983 C CA . ARG A 1 125 ? 16.158 1.317 -34.543 1.00 89.38 125 ARG A CA 1
ATOM 984 C C . ARG A 1 125 ? 16.306 0.097 -33.646 1.00 89.38 125 ARG A C 1
ATOM 986 O O . ARG A 1 125 ? 16.025 -1.021 -34.067 1.00 89.38 125 ARG A O 1
ATOM 993 N N . ILE A 1 126 ? 16.753 0.319 -32.419 1.00 90.81 126 ILE A N 1
ATOM 994 C CA . ILE A 1 126 ? 16.966 -0.720 -31.415 1.00 90.81 126 ILE A CA 1
ATOM 995 C C . ILE A 1 126 ? 15.889 -0.562 -30.349 1.00 90.81 126 ILE A C 1
ATOM 997 O O . ILE A 1 126 ? 15.758 0.510 -29.763 1.00 90.81 126 ILE A O 1
ATOM 1001 N N . LEU A 1 127 ? 15.113 -1.615 -30.100 1.00 90.69 127 LEU A N 1
ATOM 1002 C CA . LEU A 1 127 ? 14.154 -1.639 -28.998 1.00 90.69 127 LEU A CA 1
ATOM 1003 C C . LEU A 1 127 ? 14.925 -1.592 -27.670 1.00 90.69 127 LEU A C 1
ATOM 1005 O O . LEU A 1 127 ? 15.727 -2.483 -27.397 1.00 90.69 127 LEU A O 1
ATOM 1009 N N . VAL A 1 128 ? 14.695 -0.557 -26.861 1.00 92.62 128 VAL A N 1
ATOM 1010 C CA . VAL A 1 128 ? 15.326 -0.387 -25.538 1.00 92.62 128 VAL A CA 1
ATOM 1011 C C . VAL A 1 128 ? 14.401 -0.775 -24.394 1.00 92.62 128 VAL A C 1
ATOM 1013 O O . VAL A 1 128 ? 14.873 -1.182 -23.335 1.00 92.62 128 VAL A O 1
ATOM 1016 N N . ARG A 1 129 ? 13.085 -0.703 -24.605 1.00 90.81 129 ARG A N 1
ATOM 1017 C CA . ARG A 1 129 ? 12.093 -1.174 -23.642 1.00 90.81 129 ARG A CA 1
ATOM 1018 C C . ARG A 1 129 ? 10.865 -1.665 -24.385 1.00 90.81 129 ARG A C 1
ATOM 1020 O O . ARG A 1 129 ? 10.291 -0.915 -25.163 1.00 90.81 129 ARG A O 1
ATOM 1027 N N . ALA A 1 130 ? 10.458 -2.901 -24.130 1.00 93.56 130 ALA A N 1
ATOM 1028 C CA . ALA A 1 130 ? 9.194 -3.405 -24.648 1.00 93.56 130 ALA A CA 1
ATOM 1029 C C . ALA A 1 130 ? 8.007 -2.752 -23.920 1.00 93.56 130 ALA A C 1
ATOM 1031 O O . ALA A 1 130 ? 8.089 -2.438 -22.722 1.00 93.56 130 ALA A O 1
ATOM 1032 N N . ALA A 1 131 ? 6.906 -2.581 -24.645 1.00 95.88 131 ALA A N 1
ATOM 1033 C CA . ALA A 1 131 ? 5.619 -2.173 -24.118 1.00 95.88 131 ALA A CA 1
ATOM 1034 C C . ALA A 1 131 ? 5.202 -3.082 -22.959 1.00 95.88 131 ALA A C 1
ATOM 1036 O O . ALA A 1 131 ? 5.509 -4.276 -22.919 1.00 95.88 131 ALA A O 1
ATOM 1037 N N . GLY A 1 132 ? 4.494 -2.511 -21.997 1.00 95.31 132 GLY A N 1
ATOM 1038 C CA . GLY A 1 132 ? 4.068 -3.247 -20.822 1.00 95.31 132 GLY A CA 1
ATOM 1039 C C . GLY A 1 132 ? 3.279 -2.386 -19.860 1.00 95.31 132 GLY A C 1
ATOM 1040 O O . GLY A 1 132 ? 3.019 -1.209 -20.104 1.00 95.31 132 GLY A O 1
ATOM 1041 N N . SER A 1 133 ? 2.908 -2.996 -18.745 1.00 95.81 133 SER A N 1
ATOM 1042 C CA . SER A 1 133 ? 2.176 -2.329 -17.680 1.00 95.81 133 SER A CA 1
ATOM 1043 C C . SER A 1 133 ? 2.589 -2.863 -16.323 1.00 95.81 133 SER A C 1
ATOM 1045 O O . SER A 1 133 ? 3.018 -4.013 -16.210 1.00 95.81 133 SER A O 1
ATOM 1047 N N . THR A 1 134 ? 2.402 -2.063 -15.283 1.00 95.44 134 THR A N 1
ATOM 1048 C CA . THR A 1 134 ? 2.601 -2.499 -13.905 1.00 95.44 134 THR A CA 1
ATOM 1049 C C . THR A 1 134 ? 1.546 -1.917 -12.979 1.00 95.44 134 THR A C 1
ATOM 1051 O O . THR A 1 134 ? 1.022 -0.827 -13.207 1.00 95.44 134 THR A O 1
ATOM 1054 N N . PHE A 1 135 ? 1.273 -2.653 -11.908 1.00 97.12 135 PHE A N 1
ATOM 1055 C CA . PHE A 1 135 ? 0.510 -2.166 -10.771 1.00 97.12 135 PHE A CA 1
ATOM 1056 C C . PHE A 1 135 ? 1.460 -1.839 -9.622 1.00 97.12 135 PHE A C 1
ATOM 1058 O O . PHE A 1 135 ? 2.460 -2.527 -9.415 1.00 97.12 135 PHE A O 1
ATOM 1065 N N . GLY A 1 136 ?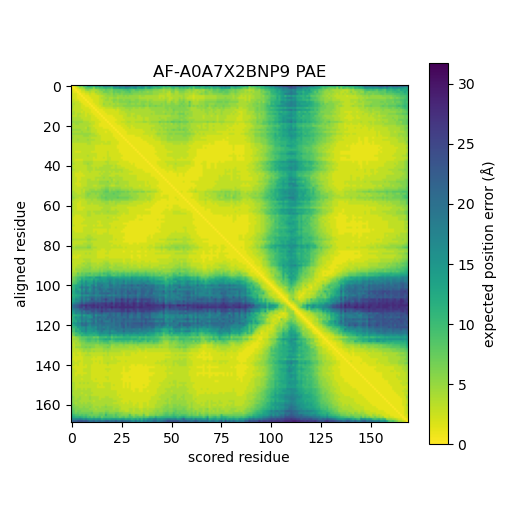 1.124 -0.814 -8.846 1.00 96.81 136 GLY A N 1
ATOM 1066 C CA . GLY A 1 136 ? 1.896 -0.416 -7.675 1.00 96.81 136 GLY A CA 1
ATOM 1067 C C . GLY A 1 136 ? 1.019 0.111 -6.550 1.00 96.81 136 GLY A C 1
ATOM 1068 O O . GLY A 1 136 ? -0.111 0.554 -6.774 1.00 96.81 136 GLY A O 1
ATOM 1069 N N . PHE A 1 137 ? 1.566 0.084 -5.337 1.00 97.75 137 PHE A N 1
ATOM 1070 C CA . PHE A 1 137 ? 0.962 0.735 -4.185 1.00 97.75 137 PHE A CA 1
ATOM 1071 C C . PHE A 1 137 ? 1.594 2.094 -3.900 1.00 97.75 137 PHE A C 1
ATOM 1073 O O . PHE A 1 137 ? 2.801 2.289 -4.045 1.00 97.75 137 PHE A O 1
ATOM 1080 N N . ARG A 1 138 ? 0.783 3.017 -3.374 1.00 96.56 138 ARG A N 1
ATOM 1081 C CA . ARG A 1 138 ? 1.297 4.071 -2.490 1.00 96.56 138 ARG A CA 1
ATOM 1082 C C . ARG A 1 138 ? 1.099 3.623 -1.051 1.00 96.56 138 ARG A C 1
ATOM 1084 O O . ARG A 1 138 ? -0.011 3.677 -0.524 1.00 96.56 138 ARG A O 1
ATOM 1091 N N . GLU A 1 139 ? 2.197 3.222 -0.422 1.00 95.19 139 GLU A N 1
ATOM 1092 C CA . GLU A 1 139 ? 2.184 2.613 0.910 1.00 95.19 139 GLU A CA 1
ATOM 1093 C C . GLU A 1 139 ? 1.581 3.525 1.985 1.00 95.19 139 GLU A C 1
ATOM 1095 O O . GLU A 1 139 ? 0.825 3.065 2.832 1.00 95.19 139 GLU A O 1
ATOM 1100 N N . GLY A 1 140 ? 1.864 4.831 1.959 1.00 95.69 140 GLY A N 1
ATOM 1101 C CA . GLY A 1 140 ? 1.365 5.763 2.979 1.00 95.69 140 GLY A CA 1
ATOM 1102 C C . GLY A 1 140 ? -0.168 5.756 3.110 1.00 95.69 140 GLY A C 1
ATOM 1103 O O . GLY A 1 140 ? -0.681 5.447 4.186 1.00 95.69 140 GLY A O 1
ATOM 1104 N N . PRO A 1 141 ? -0.924 6.067 2.039 1.00 97.19 141 PRO A N 1
ATOM 1105 C CA . PRO A 1 141 ? -2.384 6.027 2.094 1.00 97.19 141 PRO A CA 1
ATOM 1106 C C . PRO A 1 141 ? -2.967 4.614 2.280 1.00 97.19 141 PRO A C 1
ATOM 1108 O O . PRO A 1 141 ? -3.976 4.494 2.973 1.00 97.19 141 PRO A O 1
ATOM 1111 N N . LEU A 1 142 ? -2.333 3.559 1.742 1.00 98.38 142 LEU A N 1
ATOM 1112 C CA . LEU A 1 142 ? -2.744 2.164 1.978 1.00 98.38 142 LEU A CA 1
ATOM 1113 C C . LEU A 1 142 ? -2.700 1.825 3.477 1.00 98.38 142 LEU A C 1
ATOM 1115 O O . LEU A 1 142 ? -3.704 1.414 4.062 1.00 98.38 142 LEU A O 1
ATOM 1119 N N . HIS A 1 143 ? -1.556 2.068 4.121 1.00 98.00 143 HIS A N 1
ATOM 1120 C CA . HIS A 1 143 ? -1.396 1.876 5.561 1.00 98.00 143 HIS A CA 1
ATOM 1121 C C . HIS A 1 143 ? -2.344 2.768 6.364 1.00 98.00 143 HIS A C 1
ATOM 1123 O O . HIS A 1 143 ? -2.895 2.314 7.362 1.00 98.00 143 HIS A O 1
ATOM 1129 N N . GLY A 1 144 ? -2.592 4.005 5.925 1.00 98.06 144 GLY A N 1
ATOM 1130 C CA . GLY A 1 144 ? -3.550 4.906 6.569 1.00 98.06 144 GLY A CA 1
ATOM 1131 C C . GLY A 1 144 ? -4.964 4.319 6.661 1.00 98.06 144 GLY A C 1
ATOM 1132 O O . GLY A 1 144 ? -5.583 4.384 7.725 1.00 98.06 144 GLY A O 1
ATOM 1133 N N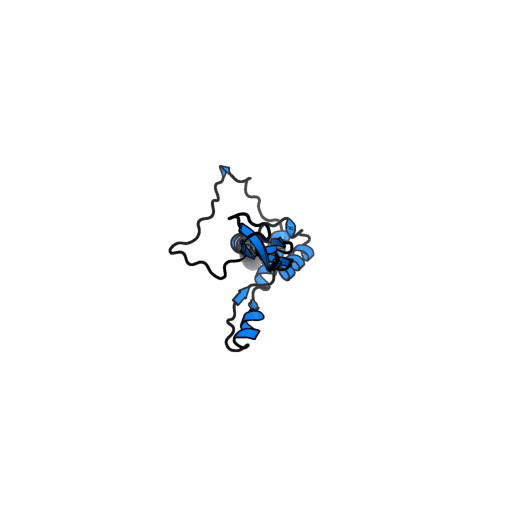 . LEU A 1 145 ? -5.450 3.692 5.584 1.00 98.50 145 LEU A N 1
ATOM 1134 C CA . LEU A 1 145 ? -6.739 2.995 5.569 1.00 98.50 145 LEU A CA 1
ATOM 1135 C C . LEU A 1 145 ? -6.756 1.819 6.560 1.00 98.50 145 LEU A C 1
ATOM 1137 O O . LEU A 1 145 ? -7.657 1.726 7.395 1.00 98.50 145 LEU A O 1
ATOM 1141 N N . MET A 1 146 ? -5.738 0.956 6.507 1.00 98.56 146 MET A N 1
ATOM 1142 C CA . MET A 1 146 ? -5.633 -0.225 7.376 1.00 98.56 146 MET A CA 1
ATOM 1143 C C . MET A 1 146 ? -5.531 0.151 8.861 1.00 98.56 146 MET A C 1
ATOM 1145 O O . MET A 1 146 ? -6.227 -0.415 9.703 1.00 98.56 146 MET A O 1
ATOM 1149 N N . LEU A 1 147 ? -4.722 1.160 9.192 1.00 98.56 147 LEU A N 1
ATOM 1150 C CA . LEU A 1 147 ? -4.566 1.657 10.560 1.00 98.56 147 LEU A CA 1
ATOM 1151 C C . LEU A 1 147 ? -5.859 2.281 11.088 1.00 98.56 147 LEU A C 1
ATOM 1153 O O . LEU A 1 147 ? -6.225 2.058 12.244 1.00 98.56 147 LEU A O 1
ATOM 1157 N N . ARG A 1 148 ? -6.584 3.039 10.257 1.00 98.38 148 ARG A N 1
ATOM 1158 C CA . ARG A 1 148 ? -7.869 3.614 10.668 1.00 98.38 148 ARG A CA 1
ATOM 1159 C C . ARG A 1 148 ? -8.929 2.534 10.894 1.00 98.38 148 ARG A C 1
ATOM 1161 O O . ARG A 1 148 ? -9.722 2.685 11.826 1.00 98.38 148 ARG A O 1
ATOM 1168 N N . ALA A 1 149 ? -8.931 1.470 10.091 1.00 98.50 149 ALA A N 1
ATOM 1169 C CA . ALA A 1 149 ? -9.790 0.307 10.298 1.00 98.50 149 ALA A CA 1
ATOM 1170 C C . ALA A 1 149 ? -9.466 -0.415 11.613 1.00 98.50 149 ALA A C 1
ATOM 1172 O O . ALA A 1 149 ? -10.364 -0.639 12.420 1.00 98.50 149 ALA A O 1
ATOM 1173 N N . MET A 1 150 ? -8.184 -0.672 11.891 1.00 98.38 150 MET A N 1
ATOM 1174 C CA . MET A 1 150 ? -7.741 -1.257 13.162 1.00 98.38 150 MET A CA 1
ATOM 1175 C C . MET A 1 150 ? -8.177 -0.414 14.371 1.00 98.38 150 MET A C 1
ATOM 1177 O O . MET A 1 150 ? -8.655 -0.954 15.366 1.00 98.38 150 MET A O 1
ATOM 1181 N N . ALA A 1 151 ? -8.070 0.916 14.282 1.00 98.50 151 ALA A N 1
ATOM 1182 C CA . ALA A 1 151 ? -8.558 1.805 15.335 1.00 98.50 151 ALA A CA 1
ATOM 1183 C C . ALA A 1 151 ? -10.077 1.665 15.560 1.00 98.50 151 ALA A C 1
ATOM 1185 O O . ALA A 1 151 ? -10.515 1.628 16.706 1.00 98.50 151 ALA A O 1
ATOM 1186 N N . ALA A 1 152 ? -10.870 1.521 14.489 1.00 98.19 152 ALA A N 1
ATOM 1187 C CA . ALA A 1 152 ? -12.312 1.289 14.607 1.00 98.19 152 ALA A CA 1
ATOM 1188 C C . ALA A 1 152 ? -12.632 -0.050 15.291 1.00 98.19 152 ALA A C 1
ATOM 1190 O O . ALA A 1 152 ? -13.517 -0.097 16.141 1.00 98.19 152 ALA A O 1
ATOM 1191 N N . GLU A 1 153 ? -11.897 -1.119 14.963 1.00 97.88 153 GLU A N 1
ATOM 1192 C CA . GLU A 1 153 ? -12.045 -2.417 15.636 1.00 97.88 153 GLU A CA 1
ATOM 1193 C C . GLU A 1 153 ? -11.741 -2.306 17.140 1.00 97.88 153 GLU A C 1
ATOM 1195 O O . GLU A 1 153 ? -12.469 -2.862 17.962 1.00 97.88 153 GLU A O 1
ATOM 1200 N N . PHE A 1 154 ? -10.712 -1.543 17.527 1.00 98.31 154 PHE A N 1
ATOM 1201 C CA . PHE A 1 154 ? -10.400 -1.316 18.941 1.00 98.31 154 PHE A CA 1
ATOM 1202 C C . PHE A 1 154 ? -11.459 -0.500 19.675 1.00 98.31 154 PHE A C 1
ATOM 1204 O O . PHE A 1 154 ? -11.762 -0.803 20.831 1.00 98.31 154 PHE A O 1
ATOM 1211 N N . ASP A 1 155 ? -12.008 0.530 19.038 1.00 98.06 155 ASP A N 1
ATOM 1212 C CA . ASP A 1 155 ? -13.078 1.329 19.632 1.00 98.06 155 ASP A CA 1
ATOM 1213 C C . ASP A 1 155 ? -14.333 0.476 19.853 1.00 98.06 155 ASP A C 1
ATOM 1215 O O . ASP A 1 155 ? -14.920 0.523 20.937 1.00 98.06 155 ASP A O 1
ATOM 1219 N N . GLN A 1 156 ? -14.679 -0.378 18.883 1.00 97.44 156 GLN A N 1
ATOM 1220 C CA . GLN A 1 156 ? -15.782 -1.328 19.016 1.00 97.44 156 GLN A CA 1
ATOM 1221 C C . GLN A 1 156 ? -15.532 -2.327 20.151 1.00 97.44 156 GLN A C 1
ATOM 1223 O O . GLN A 1 156 ? -16.381 -2.490 21.024 1.00 97.44 156 GLN A O 1
ATOM 1228 N N . LEU A 1 157 ? -14.337 -2.923 20.215 1.00 98.12 157 LEU A N 1
ATOM 1229 C CA . LEU A 1 157 ? -13.987 -3.877 21.269 1.00 98.12 157 LEU A CA 1
ATOM 1230 C C . LEU A 1 157 ? -14.093 -3.255 22.671 1.00 98.12 157 LEU A C 1
ATOM 1232 O O . LEU A 1 157 ? -14.571 -3.893 23.608 1.00 98.12 157 LEU A O 1
ATOM 1236 N N . LYS A 1 158 ? -13.664 -1.998 22.836 1.00 98.25 158 LYS A N 1
ATOM 1237 C CA . LYS A 1 158 ? -13.808 -1.277 24.111 1.00 98.25 158 LYS A CA 1
ATOM 1238 C C . LYS A 1 158 ? -15.274 -1.065 24.480 1.00 98.25 158 LYS A C 1
ATOM 1240 O O . LYS A 1 158 ? -15.620 -1.231 25.652 1.00 98.25 158 LYS A O 1
ATOM 1245 N N . ALA A 1 159 ? -16.113 -0.702 23.510 1.00 98.06 159 ALA A N 1
ATOM 1246 C CA . ALA A 1 159 ? -17.546 -0.530 23.722 1.00 98.06 159 ALA A CA 1
ATOM 1247 C C . ALA A 1 159 ? -18.207 -1.852 24.147 1.00 98.06 159 ALA A C 1
ATOM 1249 O O . ALA A 1 159 ? -18.931 -1.879 25.143 1.00 98.06 159 ALA A O 1
ATOM 1250 N N . ASP A 1 1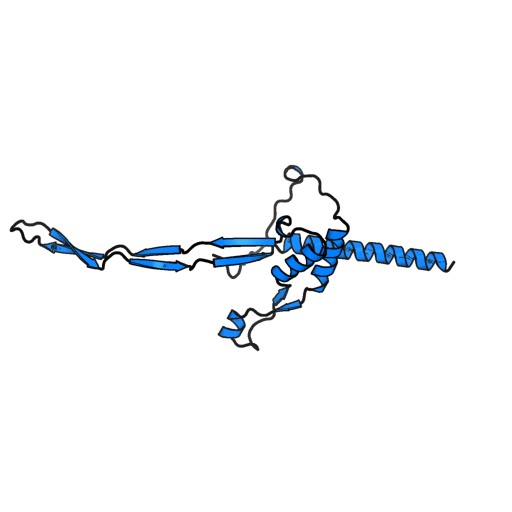60 ? -17.873 -2.953 23.473 1.00 97.81 160 ASP A N 1
ATOM 1251 C CA . ASP A 1 160 ? -18.398 -4.286 23.780 1.00 97.81 160 ASP A CA 1
ATOM 1252 C C . ASP A 1 160 ? -18.000 -4.732 25.195 1.00 97.81 160 ASP A C 1
ATOM 1254 O O . ASP A 1 160 ? -18.834 -5.192 25.977 1.00 97.81 160 ASP A O 1
ATOM 1258 N N . VAL A 1 161 ? -16.735 -4.524 25.580 1.00 98.12 161 VAL A N 1
ATOM 1259 C CA . VAL A 1 161 ? -16.247 -4.825 26.936 1.00 98.12 161 VAL A CA 1
ATOM 1260 C C . VAL A 1 161 ? -16.974 -3.993 27.996 1.00 98.12 161 VAL A C 1
ATOM 1262 O O . VAL A 1 161 ? -17.288 -4.509 29.071 1.00 98.12 161 VAL A O 1
ATOM 1265 N N . ALA A 1 162 ? -17.245 -2.714 27.729 1.00 97.50 162 ALA A N 1
ATOM 1266 C CA . ALA A 1 162 ? -17.992 -1.864 28.653 1.00 97.50 162 ALA A CA 1
ATOM 1267 C C . ALA A 1 162 ? -19.444 -2.342 28.815 1.00 97.50 162 ALA A C 1
ATOM 1269 O O . ALA A 1 162 ? -19.936 -2.423 29.942 1.00 97.50 162 ALA A O 1
ATOM 1270 N N . ALA A 1 163 ? -20.099 -2.720 27.714 1.00 97.12 163 ALA A N 1
ATOM 1271 C CA . ALA A 1 163 ? -21.459 -3.251 27.729 1.00 97.12 163 ALA A CA 1
ATOM 1272 C C . ALA A 1 163 ? -21.554 -4.569 28.517 1.00 97.12 163 ALA A C 1
ATOM 1274 O O . ALA A 1 163 ? -22.445 -4.723 29.352 1.00 97.12 163 ALA A O 1
ATOM 1275 N N . LEU A 1 164 ? -20.599 -5.486 28.325 1.00 97.19 164 LEU A N 1
ATOM 1276 C CA . LEU A 1 164 ? -20.541 -6.746 29.074 1.00 97.19 164 LEU A CA 1
ATOM 1277 C C . LEU A 1 164 ? -20.365 -6.524 30.579 1.00 97.19 164 LEU A C 1
ATOM 1279 O O . LEU A 1 164 ? -21.025 -7.188 31.373 1.00 97.19 164 LEU A O 1
ATOM 1283 N N . LYS A 1 165 ? -19.512 -5.573 30.979 1.00 96.56 165 LYS A N 1
ATOM 1284 C CA . LYS A 1 165 ? -19.334 -5.217 32.396 1.00 96.56 165 LYS A CA 1
ATOM 1285 C C . LYS A 1 165 ? -20.605 -4.629 33.006 1.00 96.56 165 LYS A C 1
ATOM 1287 O O . LYS A 1 165 ? -20.913 -4.933 34.151 1.00 96.56 165 LYS A O 1
ATOM 1292 N N . ALA A 1 166 ? -21.336 -3.807 32.255 1.00 95.19 166 ALA A N 1
ATOM 1293 C CA . ALA A 1 166 ? -22.590 -3.221 32.720 1.00 95.19 166 ALA A CA 1
ATOM 1294 C C . ALA A 1 166 ? -23.711 -4.264 32.869 1.00 95.19 166 ALA A C 1
ATOM 1296 O O . ALA A 1 166 ? -24.517 -4.149 33.779 1.00 95.19 166 ALA A O 1
ATOM 1297 N N . ALA A 1 167 ? -23.743 -5.294 32.017 1.00 93.31 167 ALA A N 1
ATOM 1298 C CA . ALA A 1 167 ? -24.743 -6.364 32.076 1.00 93.31 167 ALA A CA 1
ATOM 1299 C C . ALA A 1 167 ? -24.525 -7.377 33.223 1.00 93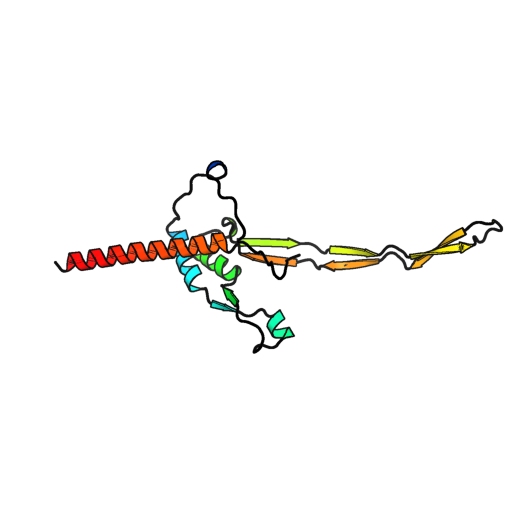.31 167 ALA A C 1
ATOM 1301 O O . ALA A 1 167 ? -25.373 -8.239 33.445 1.00 93.31 167 ALA A O 1
ATOM 1302 N N . GLN A 1 168 ? -23.382 -7.312 33.913 1.00 86.62 168 GLN A N 1
ATOM 1303 C CA . GLN A 1 168 ? -23.029 -8.180 35.045 1.00 86.62 168 GLN A CA 1
ATOM 1304 C C . GLN A 1 168 ? -23.252 -7.518 36.420 1.00 86.62 168 GLN A C 1
ATOM 1306 O O . GLN A 1 168 ? -22.990 -8.160 37.439 1.00 86.62 168 GLN A O 1
ATOM 1311 N N . LEU A 1 169 ? -23.703 -6.258 36.446 1.00 66.31 169 LEU A N 1
ATOM 1312 C CA . LEU A 1 169 ? -24.078 -5.487 37.641 1.00 66.31 169 LEU A CA 1
ATOM 1313 C C . LEU A 1 169 ? -25.601 -5.439 37.790 1.00 66.31 169 LEU A C 1
ATOM 1315 O O . LEU A 1 169 ? -26.058 -5.460 38.954 1.00 66.31 169 LEU A O 1
#

Secondary structure (DSSP, 8-state):
---S----SSPPPPP--GGGSPPPPPPPHHHHHHHHHHHHT-EEE--HHHHHHH-TTTSPPEEE--HHHHHHHHHHTT--GGGSTTEEEEEE--EEEEEPPEEEEEE-SSSSS-EEEEEEE--EEEEEE--EEEEEE-HHHHHHHHHHHHHHHHHHHHHHHHHHHHTT-

pLDDT: mean 94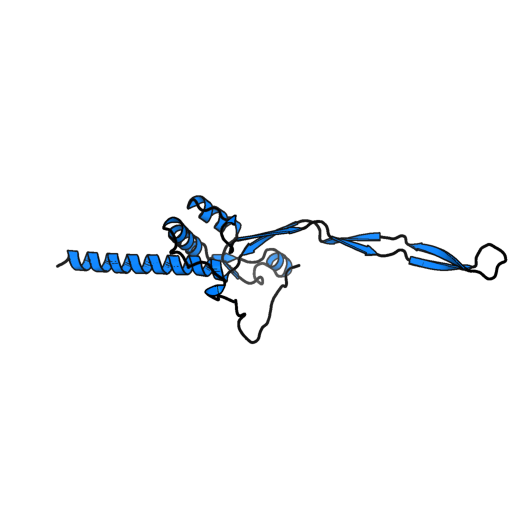.34, std 6.52, range [62.31, 98.81]

Radius of gyration: 28.6 Å; Cα contacts (8 Å, |Δi|>4): 182; chains: 1; bounding box: 64×45×99 Å

Mean predicted aligned error: 6.94 Å

Foldseek 3Di:
DDDPDDDDPDDDDDDDDPVVDDPDDDDDPLLLQLLQVQLVQWDWDFDPVQCVVPNPVPTDIDTHHDLVVSCVSCVVSVHHSVVAPFKDKDWDAWDKDKDAFDWDWDQDPPPDRDTDTDTPGHIDIHGPDHTDMDIGGPVPVSVVSNVSSVVVVVVVVVVVVVVVVVVVD